Protein AF-A0A497LI64-F1 (afdb_monomer)

Solvent-accessible surface area (backbone atoms only — not comparable to full-atom values): 4242 Å² total; per-residue (Å²): 129,86,78,88,44,71,67,59,54,48,52,52,54,50,53,52,52,56,53,49,51,56,50,51,54,50,51,50,50,53,55,60,69,72,48,82,88,71,89,74,53,74,67,56,53,49,50,52,54,50,52,55,51,34,46,75,73,63,64,68,80,60,72,81,77,66,77,120

Radius of gyration: 20.19 Å; Cα contacts (8 Å, |Δi|>4): 6; chains: 1; bounding box: 33×36×62 Å

Sequence (68 aa):
MSKVTLETIYEEVKSISDRLRLFEDLIEEIIVRDLPRVKLGEKEIKAIRVAIQEMKKGNYVKLEALET

Nearest PDB structures (foldseek):
  7oq4-assembly1_C  TM=3.989E-01  e=6.021E+00  Sulfolobus acidocaldarius DSM 639

Mean predicted aligned error: 10.13 Å

Foldseek 3Di:
DPPDDPVNVVVVVVVVVVVVVVVVVVVVVVVVVPDDPDDDDPVRVVVVVVVVVCVVVVNDDDPVVVPD

Secondary structure (DSSP, 8-state):
-----HHHHHHHHHHHHHHHHHHHHHHHHHHHHHS------HHHHHHHHHHHHHHHTT----GGGT--

pLDDT: mean 86.54, std 9.51, range [46.66, 96.62]

Structure (mmCIF, N/CA/C/O backbone):
data_AF-A0A497LI64-F1
#
_entry.id   AF-A0A497LI64-F1
#
loop_
_atom_site.group_PDB
_atom_site.id
_atom_site.type_symbol
_atom_site.label_atom_id
_atom_site.label_alt_id
_atom_site.label_comp_id
_atom_site.label_asym_id
_atom_site.label_entity_id
_atom_site.label_seq_id
_atom_site.pdbx_PDB_ins_code
_atom_site.Cartn_x
_atom_site.Cartn_y
_atom_site.Cartn_z
_atom_site.occupancy
_atom_site.B_iso_or_equiv
_atom_site.auth_seq_id
_atom_site.auth_comp_id
_atom_site.auth_asym_id
_atom_site.auth_atom_id
_atom_site.pdbx_PDB_model_num
ATOM 1 N N . MET A 1 1 ? 10.411 9.097 -39.554 1.00 46.66 1 MET A N 1
ATOM 2 C CA . MET A 1 1 ? 9.956 8.084 -38.579 1.00 46.66 1 MET A CA 1
ATOM 3 C C . MET A 1 1 ? 10.817 8.253 -37.344 1.00 46.66 1 MET A C 1
ATOM 5 O O . MET A 1 1 ? 12.033 8.181 -37.490 1.00 46.66 1 MET A O 1
ATOM 9 N N . SER A 1 2 ? 10.244 8.590 -36.185 1.00 66.44 2 SER A N 1
ATOM 10 C CA . SER A 1 2 ? 11.034 8.608 -34.950 1.00 66.44 2 SER A CA 1
ATOM 11 C C . SER A 1 2 ? 11.530 7.186 -34.697 1.00 66.44 2 SER A C 1
ATOM 13 O O . SER A 1 2 ? 10.780 6.217 -34.814 1.00 66.44 2 SER A O 1
ATOM 15 N N . LYS A 1 3 ? 12.834 7.046 -34.470 1.00 76.38 3 LYS A N 1
ATOM 16 C CA . LYS A 1 3 ? 13.449 5.748 -34.227 1.00 76.38 3 LYS A CA 1
ATOM 17 C C . LYS A 1 3 ? 13.041 5.331 -32.819 1.00 76.38 3 LYS A C 1
ATOM 19 O O . LYS A 1 3 ? 13.447 5.982 -31.865 1.00 76.38 3 LYS A O 1
ATOM 24 N N . VAL A 1 4 ? 12.204 4.304 -32.702 1.00 80.56 4 VAL A N 1
ATOM 25 C CA . VAL A 1 4 ? 11.855 3.720 -31.403 1.00 80.56 4 VAL A CA 1
ATOM 26 C C . VAL A 1 4 ? 13.143 3.189 -30.780 1.00 80.56 4 VAL A C 1
ATOM 28 O O . VAL A 1 4 ? 13.829 2.367 -31.392 1.00 80.56 4 VAL A O 1
ATOM 31 N N . THR A 1 5 ? 13.498 3.695 -29.602 1.00 92.56 5 THR A N 1
ATOM 32 C CA . THR A 1 5 ? 14.671 3.243 -28.848 1.00 92.56 5 THR A CA 1
ATOM 33 C C . THR A 1 5 ? 14.247 2.488 -27.590 1.00 92.56 5 THR A C 1
ATOM 35 O O . THR A 1 5 ? 13.095 2.574 -27.159 1.00 92.56 5 THR A O 1
ATOM 38 N N . LEU A 1 6 ? 15.180 1.744 -26.990 1.00 92.62 6 LEU A N 1
ATOM 39 C CA . LEU A 1 6 ? 14.955 1.044 -25.721 1.00 92.62 6 LEU A CA 1
ATOM 40 C C . LEU A 1 6 ? 14.551 2.013 -24.607 1.00 92.62 6 LEU A C 1
ATOM 42 O O . LEU A 1 6 ? 13.686 1.687 -23.803 1.00 92.62 6 LEU A O 1
ATOM 46 N N . GLU A 1 7 ? 15.115 3.217 -24.604 1.00 93.44 7 GLU A N 1
ATOM 47 C CA . GLU A 1 7 ? 14.779 4.281 -23.658 1.00 93.44 7 GLU A CA 1
ATOM 48 C C . GLU A 1 7 ? 13.324 4.728 -23.827 1.00 93.44 7 GLU A C 1
ATOM 50 O O . GLU A 1 7 ? 12.621 4.907 -22.840 1.00 93.44 7 GLU A O 1
ATOM 55 N N . THR A 1 8 ? 12.840 4.832 -25.070 1.00 92.31 8 THR A N 1
ATOM 56 C CA . THR A 1 8 ? 11.433 5.182 -25.334 1.00 92.31 8 THR A CA 1
ATOM 57 C C . THR A 1 8 ? 10.491 4.092 -24.816 1.00 92.31 8 THR A C 1
ATOM 59 O O . THR A 1 8 ? 9.476 4.395 -24.202 1.00 92.31 8 THR A O 1
ATOM 62 N N . ILE A 1 9 ? 10.842 2.817 -25.012 1.00 92.56 9 ILE A N 1
ATOM 63 C CA . ILE A 1 9 ? 10.057 1.686 -24.490 1.00 92.56 9 ILE A CA 1
ATOM 64 C C . ILE A 1 9 ? 10.079 1.678 -22.956 1.00 92.56 9 ILE A C 1
ATOM 66 O O . ILE A 1 9 ? 9.048 1.461 -22.326 1.00 92.56 9 ILE A O 1
ATOM 70 N N . TYR A 1 10 ? 11.242 1.922 -22.352 1.00 94.56 10 TYR A N 1
ATOM 71 C CA . TYR A 1 10 ? 11.395 1.947 -20.902 1.00 94.56 10 TYR A CA 1
ATOM 72 C C . TYR A 1 10 ? 10.544 3.040 -20.247 1.00 94.56 10 TYR A C 1
ATOM 74 O O . TYR A 1 10 ? 9.846 2.758 -19.275 1.00 94.56 10 TYR A O 1
ATOM 82 N N . GLU A 1 11 ? 10.556 4.261 -20.787 1.00 95.81 11 GLU A N 1
ATOM 83 C CA . GLU A 1 11 ? 9.753 5.363 -20.244 1.00 95.81 11 GLU A CA 1
ATOM 84 C C . GLU A 1 11 ? 8.245 5.089 -20.347 1.00 95.81 11 GLU A C 1
ATOM 86 O O . GLU A 1 11 ? 7.507 5.357 -19.398 1.00 95.81 11 GLU A O 1
ATOM 91 N N . GLU A 1 12 ? 7.780 4.470 -21.435 1.00 94.94 12 GLU A N 1
ATOM 92 C CA . GLU A 1 12 ? 6.378 4.050 -21.565 1.00 94.94 12 GLU A CA 1
ATOM 93 C C . GLU A 1 12 ? 6.001 2.984 -20.526 1.00 94.94 12 GLU A C 1
ATOM 95 O O . GLU A 1 12 ? 4.984 3.105 -19.841 1.00 94.94 12 GLU A O 1
ATOM 100 N N . VAL A 1 13 ? 6.842 1.960 -20.339 1.00 96.25 13 VAL A N 1
ATOM 101 C CA . VAL A 1 13 ? 6.612 0.916 -19.324 1.00 96.25 13 VAL A CA 1
ATOM 102 C C . VAL A 1 13 ? 6.589 1.516 -17.918 1.00 96.25 13 VAL A C 1
ATOM 104 O O . VAL A 1 13 ? 5.722 1.174 -17.110 1.00 96.25 13 VAL A O 1
ATOM 107 N N . LYS A 1 14 ? 7.507 2.439 -17.627 1.00 96.44 14 LYS A N 1
ATOM 108 C CA . LYS A 1 14 ? 7.557 3.151 -16.351 1.00 96.44 14 LYS A CA 1
ATOM 109 C C . LYS A 1 14 ? 6.294 3.985 -16.130 1.00 96.44 14 LYS A C 1
ATOM 111 O O . LYS A 1 14 ? 5.683 3.880 -15.071 1.00 96.44 14 LYS A O 1
ATOM 116 N N . SER A 1 15 ? 5.847 4.726 -17.143 1.00 96.56 15 SER A N 1
ATOM 117 C CA . SER A 1 15 ? 4.604 5.502 -17.087 1.00 96.56 15 SER A CA 1
ATOM 118 C C . SER A 1 15 ? 3.382 4.617 -16.819 1.00 96.56 15 SER A C 1
ATOM 120 O O . SER A 1 15 ? 2.543 4.947 -15.979 1.00 96.56 15 SER A O 1
ATOM 122 N N . ILE A 1 16 ? 3.293 3.457 -17.477 1.00 96.62 16 ILE A N 1
ATOM 123 C CA . ILE A 1 16 ? 2.225 2.478 -17.232 1.00 96.62 16 ILE A CA 1
ATOM 124 C C . ILE A 1 16 ? 2.281 1.968 -15.789 1.00 96.62 16 ILE A C 1
ATOM 126 O O . ILE A 1 16 ? 1.248 1.932 -15.123 1.00 96.62 16 ILE A O 1
ATOM 130 N N . SER A 1 17 ? 3.468 1.619 -15.288 1.00 95.94 17 SER A N 1
ATOM 131 C CA . SER A 1 17 ? 3.654 1.180 -13.901 1.00 95.94 17 SER A CA 1
ATOM 132 C C . SER A 1 17 ? 3.195 2.242 -12.899 1.00 95.94 17 SER A C 1
ATOM 134 O O . SER A 1 17 ? 2.517 1.915 -11.926 1.00 95.94 17 SER A O 1
ATOM 136 N N . ASP A 1 18 ? 3.531 3.509 -13.126 1.00 95.69 18 ASP A N 1
ATOM 137 C CA . ASP A 1 18 ? 3.124 4.601 -12.239 1.00 95.69 18 ASP A CA 1
ATOM 138 C C . ASP A 1 18 ? 1.600 4.799 -12.259 1.00 95.69 18 ASP A C 1
ATOM 140 O O . ASP A 1 18 ? 0.980 4.986 -11.212 1.00 95.69 18 ASP A O 1
ATOM 144 N N . ARG A 1 19 ? 0.961 4.667 -13.428 1.00 96.31 19 ARG A N 1
ATOM 145 C CA . ARG A 1 19 ? -0.508 4.703 -13.539 1.00 96.31 19 ARG A CA 1
ATOM 146 C C . ARG A 1 19 ? -1.169 3.520 -12.836 1.00 96.31 19 ARG A C 1
ATOM 148 O O . ARG A 1 19 ? -2.218 3.705 -12.229 1.00 96.31 19 ARG A O 1
ATOM 155 N N . LEU A 1 20 ? -0.571 2.330 -12.889 1.00 95.62 20 LEU A N 1
ATOM 156 C CA . LEU A 1 20 ? -1.072 1.154 -12.172 1.00 95.62 20 LEU A CA 1
ATOM 157 C C . LEU A 1 20 ? -1.040 1.346 -10.654 1.00 95.62 20 LEU A C 1
ATOM 159 O O . LEU A 1 20 ? -2.009 0.980 -9.999 1.00 95.62 20 LEU A O 1
ATOM 163 N N . ARG A 1 21 ? -0.001 1.989 -10.107 1.00 93.81 21 ARG A N 1
ATOM 164 C CA . ARG A 1 21 ? 0.044 2.338 -8.674 1.00 93.81 21 ARG A CA 1
ATOM 165 C C . ARG A 1 21 ? -1.104 3.257 -8.268 1.00 93.81 21 ARG A C 1
ATOM 167 O O . ARG A 1 21 ? -1.751 3.017 -7.261 1.00 93.81 21 ARG A O 1
ATOM 174 N N . LEU A 1 22 ? -1.421 4.257 -9.092 1.00 94.25 22 LEU A N 1
ATOM 175 C CA . LEU A 1 22 ? -2.566 5.138 -8.831 1.00 94.25 22 LEU A CA 1
ATOM 176 C C . LEU A 1 22 ? -3.900 4.377 -8.835 1.00 94.25 22 LEU A C 1
ATOM 178 O O . LEU A 1 22 ? -4.806 4.714 -8.075 1.00 94.25 22 LEU A O 1
ATOM 182 N N . PHE A 1 23 ? -4.040 3.362 -9.693 1.00 94.88 23 PHE A N 1
ATOM 183 C CA . PHE A 1 23 ? -5.222 2.501 -9.677 1.00 94.88 23 PHE A CA 1
ATOM 184 C C . PHE A 1 23 ? -5.279 1.622 -8.428 1.00 94.88 23 PHE A C 1
ATOM 186 O O . PHE A 1 23 ? -6.364 1.447 -7.883 1.00 94.88 23 PHE A O 1
ATOM 193 N N . GLU A 1 24 ? -4.143 1.096 -7.974 1.00 94.00 24 GLU A N 1
ATOM 194 C CA . GLU A 1 24 ? -4.047 0.325 -6.732 1.00 94.00 24 GLU A CA 1
ATOM 195 C C . GLU A 1 24 ? -4.504 1.160 -5.528 1.00 94.00 24 GLU A C 1
ATOM 197 O O . GLU A 1 24 ? -5.414 0.736 -4.816 1.00 94.00 24 GLU A O 1
ATOM 202 N N . ASP A 1 25 ? -3.989 2.385 -5.389 1.00 92.06 25 ASP A N 1
ATOM 203 C CA . ASP A 1 25 ? -4.381 3.317 -4.323 1.00 92.06 25 ASP A CA 1
ATOM 204 C C . ASP A 1 25 ? -5.895 3.611 -4.346 1.00 92.06 25 ASP A C 1
ATOM 206 O O . ASP A 1 25 ? -6.566 3.626 -3.312 1.00 92.06 25 ASP A O 1
ATOM 210 N N . LEU A 1 26 ? -6.463 3.823 -5.540 1.00 93.75 26 LEU A N 1
ATOM 211 C CA . LEU A 1 26 ? -7.892 4.098 -5.708 1.00 93.75 26 LEU A CA 1
ATOM 212 C C . LEU A 1 26 ? -8.759 2.883 -5.353 1.00 93.75 26 LEU A C 1
ATOM 214 O O . LEU A 1 26 ? -9.819 3.036 -4.743 1.00 93.75 26 LEU A O 1
ATOM 218 N N . ILE A 1 27 ? -8.330 1.680 -5.736 1.00 91.88 27 ILE A N 1
ATOM 219 C CA . ILE A 1 27 ? -9.025 0.437 -5.387 1.00 91.88 27 ILE A CA 1
ATOM 220 C C . ILE A 1 27 ? -8.983 0.228 -3.872 1.00 91.88 27 ILE A C 1
ATOM 222 O O . ILE A 1 27 ? -10.021 -0.075 -3.282 1.00 91.88 27 ILE A O 1
ATOM 226 N N . GLU A 1 28 ? -7.827 0.432 -3.237 1.00 93.00 28 GLU A N 1
ATOM 227 C CA . GLU A 1 28 ? -7.692 0.352 -1.781 1.00 93.00 28 GLU A CA 1
ATOM 228 C C . GLU A 1 28 ? -8.644 1.334 -1.091 1.00 93.00 28 GLU A C 1
ATOM 230 O O . GLU A 1 28 ? -9.374 0.949 -0.175 1.00 93.00 28 GLU A O 1
ATOM 235 N N . GLU A 1 29 ? -8.720 2.577 -1.569 1.00 90.12 29 GLU A N 1
ATOM 236 C CA . GLU A 1 29 ? -9.624 3.574 -1.004 1.00 90.12 29 GLU A CA 1
ATOM 237 C C . GLU A 1 29 ? -11.099 3.153 -1.105 1.00 90.12 29 GLU A C 1
ATOM 239 O O . GLU A 1 29 ? -11.848 3.301 -0.135 1.00 90.12 29 GLU A O 1
ATOM 244 N N . ILE A 1 30 ? -11.527 2.612 -2.250 1.00 90.50 30 ILE A N 1
ATOM 245 C CA . ILE A 1 30 ? -12.897 2.111 -2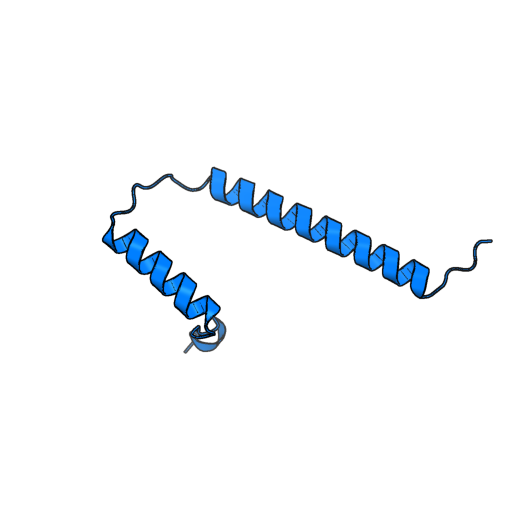.435 1.00 90.50 30 ILE A CA 1
ATOM 246 C C . ILE A 1 30 ? -13.180 0.968 -1.459 1.00 90.50 30 ILE A C 1
ATOM 248 O O . ILE A 1 30 ? -14.181 1.015 -0.743 1.00 90.50 30 ILE A O 1
ATOM 252 N N . ILE A 1 31 ? -12.278 -0.013 -1.374 1.00 87.31 31 ILE A N 1
ATOM 253 C CA . ILE A 1 31 ? -12.420 -1.151 -0.459 1.00 87.31 31 ILE A CA 1
ATOM 254 C C . ILE A 1 31 ? -12.557 -0.646 0.979 1.00 87.31 31 ILE A C 1
ATOM 256 O O . ILE A 1 31 ? -13.499 -1.021 1.673 1.00 87.31 31 ILE A O 1
ATOM 260 N N . VAL A 1 32 ? -11.665 0.243 1.423 1.00 85.75 32 VAL A N 1
ATOM 261 C CA . VAL A 1 32 ? -11.668 0.782 2.792 1.00 85.75 32 VAL A CA 1
ATOM 262 C C . VAL A 1 32 ? -12.935 1.586 3.092 1.00 85.75 32 VAL A C 1
ATOM 264 O O . VAL A 1 32 ? -13.432 1.539 4.220 1.00 85.75 32 VAL A O 1
ATOM 267 N N . ARG A 1 33 ? -13.482 2.316 2.114 1.00 85.25 33 ARG A N 1
ATOM 268 C CA . ARG A 1 33 ? -14.733 3.077 2.274 1.00 85.25 33 ARG A CA 1
ATOM 269 C C . ARG A 1 33 ? -15.943 2.174 2.501 1.00 85.25 33 ARG A C 1
ATOM 271 O O . ARG A 1 33 ? -16.815 2.558 3.282 1.00 85.25 33 ARG A O 1
ATOM 278 N N . ASP A 1 34 ? -15.965 1.007 1.866 1.00 82.06 34 ASP A N 1
ATOM 279 C CA . ASP A 1 34 ? -17.053 0.033 1.985 1.00 82.06 34 ASP A CA 1
ATOM 280 C C . ASP A 1 34 ? -16.918 -0.871 3.222 1.00 82.06 34 ASP A C 1
ATOM 282 O O . ASP A 1 34 ? -17.875 -1.551 3.608 1.00 82.06 34 ASP A O 1
ATOM 286 N N . LEU A 1 35 ? -15.759 -0.869 3.895 1.00 82.06 35 LEU A N 1
ATOM 287 C CA . LEU A 1 35 ? -15.578 -1.637 5.123 1.00 82.06 35 LEU A CA 1
ATOM 288 C C . LEU A 1 35 ? -16.465 -1.098 6.263 1.00 82.06 35 LEU A C 1
ATOM 290 O O . LEU A 1 35 ? -16.522 0.114 6.509 1.00 82.06 35 LEU A O 1
ATOM 294 N N . PRO A 1 36 ? -17.112 -1.988 7.044 1.00 77.69 36 PRO A N 1
ATOM 295 C CA . PRO A 1 36 ? -17.859 -1.588 8.225 1.00 77.69 36 PRO A CA 1
ATOM 296 C C . PRO A 1 36 ? -16.970 -0.806 9.192 1.00 77.69 36 PRO A C 1
ATOM 298 O O . PRO A 1 36 ? -15.943 -1.299 9.664 1.00 77.69 36 PRO A O 1
ATOM 301 N N . ARG A 1 37 ? -17.392 0.412 9.544 1.00 77.50 37 ARG A N 1
ATOM 302 C CA . ARG A 1 37 ? -16.725 1.207 10.581 1.00 77.50 37 ARG A CA 1
ATOM 303 C C . ARG A 1 37 ? -17.025 0.608 11.951 1.00 77.50 37 ARG A C 1
ATOM 305 O O . ARG A 1 37 ? -17.970 1.008 12.628 1.00 77.50 37 ARG A O 1
ATOM 312 N N . VAL A 1 38 ? -16.218 -0.365 12.352 1.00 81.62 38 VAL A N 1
ATOM 313 C CA . VAL A 1 38 ? -16.272 -0.965 13.685 1.00 81.62 38 VAL A CA 1
ATOM 314 C C . VAL A 1 38 ? -15.453 -0.133 14.669 1.00 81.62 38 VAL A C 1
ATOM 316 O O . VAL A 1 38 ? -14.336 0.295 14.376 1.00 81.62 38 VAL A O 1
ATOM 319 N N . LYS A 1 39 ? -16.007 0.123 15.859 1.00 77.62 39 LYS A N 1
ATOM 320 C CA . LYS A 1 39 ? -15.224 0.695 16.958 1.00 77.62 39 LYS A CA 1
ATOM 321 C C . LYS A 1 39 ? -14.306 -0.394 17.499 1.00 77.62 39 LYS A C 1
ATOM 323 O O . LYS A 1 39 ? -14.776 -1.302 18.172 1.00 77.62 39 LYS A O 1
ATOM 328 N N . LEU A 1 40 ? -13.017 -0.278 17.208 1.00 83.56 40 LEU A N 1
ATOM 329 C CA . LEU A 1 40 ? -11.991 -1.120 17.812 1.00 83.56 40 LEU A CA 1
ATOM 330 C C . LEU A 1 40 ? -11.682 -0.625 19.228 1.00 83.56 40 LEU A C 1
ATOM 332 O O . LEU A 1 40 ? -11.570 0.582 19.464 1.00 83.56 40 LEU A O 1
ATOM 336 N N . GLY A 1 41 ? -11.521 -1.551 20.168 1.00 90.62 41 GLY A N 1
ATOM 337 C CA . GLY A 1 41 ? -11.030 -1.252 21.507 1.00 90.62 41 GLY A CA 1
ATOM 338 C C . GLY A 1 41 ? -9.532 -0.931 21.515 1.00 90.62 41 GLY A C 1
ATOM 339 O O . GLY A 1 41 ? -8.783 -1.291 20.606 1.00 90.62 41 GLY A O 1
ATOM 340 N N . GLU A 1 42 ? -9.048 -0.305 22.590 1.00 89.12 42 GLU A N 1
ATOM 341 C CA . GLU A 1 42 ? -7.629 0.071 22.725 1.00 89.12 42 GLU A CA 1
ATOM 342 C C . GLU A 1 42 ? -6.673 -1.126 22.598 1.00 89.12 42 GLU A C 1
ATOM 344 O O . GLU A 1 42 ? -5.593 -1.011 22.015 1.00 89.12 42 GLU A O 1
ATOM 349 N N . LYS A 1 43 ? -7.078 -2.296 23.113 1.00 89.38 43 LYS A N 1
ATOM 350 C CA . LYS A 1 43 ? -6.293 -3.537 23.024 1.00 89.38 43 LYS A CA 1
ATOM 351 C C . LYS A 1 43 ? -6.152 -4.026 21.583 1.00 89.38 43 LYS A C 1
ATOM 353 O O . LYS A 1 43 ? -5.057 -4.417 21.190 1.00 89.38 43 LYS A O 1
ATOM 358 N N . GLU A 1 44 ? -7.228 -3.973 20.805 1.00 86.81 44 GLU A N 1
ATOM 359 C CA . GLU A 1 44 ? -7.247 -4.404 19.403 1.00 86.81 44 GLU A CA 1
ATOM 360 C C . GLU A 1 44 ? -6.414 -3.453 18.541 1.00 86.81 44 GLU A C 1
ATOM 362 O O . GLU A 1 44 ? -5.560 -3.895 17.775 1.00 86.81 44 GLU A O 1
ATOM 367 N N . ILE A 1 45 ? -6.555 -2.140 18.755 1.00 89.38 45 ILE A N 1
ATOM 368 C CA . ILE A 1 45 ? -5.721 -1.124 18.097 1.00 89.38 45 ILE A CA 1
ATOM 369 C C . ILE A 1 45 ? -4.239 -1.353 18.418 1.00 89.38 45 ILE A C 1
ATOM 371 O O . ILE A 1 45 ? -3.387 -1.277 17.529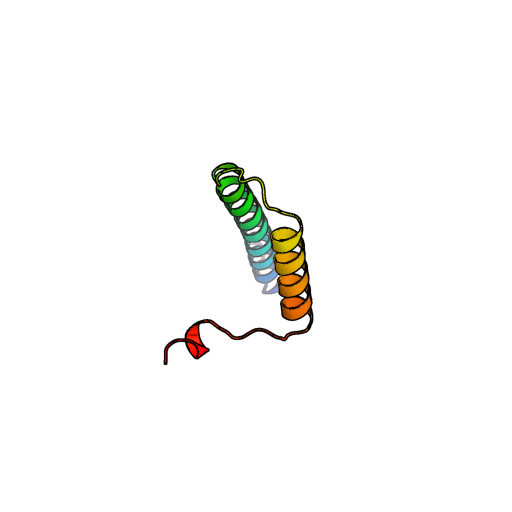 1.00 89.38 45 ILE A O 1
ATOM 375 N N . LYS A 1 46 ? -3.906 -1.645 19.681 1.00 91.94 46 LYS A N 1
ATOM 376 C CA . LYS A 1 46 ? -2.528 -1.938 20.092 1.00 91.94 46 LYS A CA 1
ATOM 377 C C . LYS A 1 46 ? -1.997 -3.202 19.414 1.00 91.94 46 LYS A C 1
ATOM 379 O O . LYS A 1 46 ? -0.862 -3.183 18.946 1.00 91.94 46 LYS A O 1
ATOM 384 N N . ALA A 1 47 ? -2.801 -4.261 19.325 1.00 89.00 47 ALA A N 1
ATOM 385 C CA . ALA A 1 47 ? -2.422 -5.501 18.651 1.00 89.00 47 ALA A CA 1
ATOM 386 C C . ALA A 1 47 ? -2.139 -5.273 17.158 1.00 89.00 47 ALA A C 1
ATOM 388 O O . ALA A 1 47 ? -1.083 -5.678 16.676 1.00 89.00 47 ALA A O 1
ATOM 389 N N . ILE A 1 48 ? -3.009 -4.535 16.460 1.00 89.12 48 ILE A N 1
ATOM 390 C CA . ILE A 1 48 ? -2.812 -4.163 15.050 1.00 89.12 48 ILE A CA 1
ATOM 391 C C . ILE A 1 48 ? -1.515 -3.363 14.876 1.00 89.12 48 ILE A C 1
ATOM 393 O O . ILE A 1 48 ? -0.706 -3.666 14.002 1.00 89.12 48 ILE A O 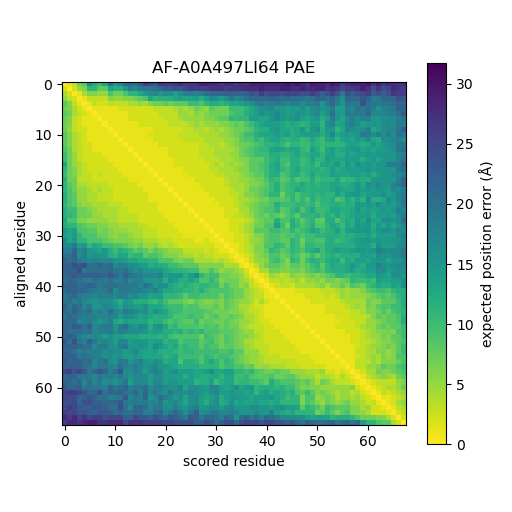1
ATOM 397 N N . ARG A 1 49 ? -1.260 -2.369 15.739 1.00 90.25 49 ARG A N 1
ATOM 398 C CA . ARG A 1 49 ? -0.017 -1.577 15.685 1.00 90.25 49 ARG A CA 1
ATOM 399 C C . ARG A 1 49 ? 1.229 -2.436 15.869 1.00 90.25 49 ARG A C 1
ATOM 401 O O . ARG A 1 49 ? 2.210 -2.223 15.162 1.00 90.25 49 ARG A O 1
ATOM 408 N N . VAL A 1 50 ? 1.203 -3.379 16.810 1.00 92.00 50 VAL A N 1
ATOM 409 C CA . VAL A 1 50 ? 2.317 -4.310 17.035 1.00 92.00 50 VAL A CA 1
ATOM 410 C C . VAL A 1 50 ? 2.520 -5.199 15.810 1.00 92.00 50 VAL A C 1
ATOM 412 O O . VAL A 1 50 ? 3.644 -5.291 15.330 1.00 92.00 50 VAL A O 1
ATOM 415 N N . ALA A 1 51 ? 1.450 -5.766 15.249 1.00 87.50 51 ALA A N 1
ATOM 416 C CA . ALA A 1 51 ? 1.527 -6.593 14.046 1.00 87.50 51 ALA A CA 1
ATOM 417 C C . ALA A 1 51 ? 2.158 -5.835 12.864 1.00 87.50 51 ALA A C 1
ATOM 419 O O . ALA A 1 51 ? 3.074 -6.344 12.226 1.00 87.50 51 ALA A O 1
ATOM 420 N N . ILE A 1 52 ? 1.762 -4.576 12.637 1.00 89.62 52 ILE A N 1
ATOM 421 C CA . ILE A 1 52 ? 2.359 -3.719 11.597 1.00 89.62 52 ILE A CA 1
ATOM 422 C C . ILE A 1 52 ? 3.862 -3.504 11.838 1.00 89.62 52 ILE A C 1
ATOM 424 O O . ILE A 1 52 ? 4.648 -3.500 10.891 1.00 89.62 52 ILE A O 1
ATOM 428 N N . GLN A 1 53 ? 4.284 -3.302 13.090 1.00 90.56 53 GLN A N 1
ATOM 429 C CA . GLN A 1 53 ? 5.702 -3.122 13.421 1.00 90.56 53 GLN A CA 1
ATOM 430 C C . GLN A 1 53 ? 6.515 -4.394 13.179 1.00 90.56 53 GLN A C 1
ATOM 432 O O . GLN A 1 53 ? 7.610 -4.317 12.628 1.00 90.56 53 GLN A O 1
ATOM 437 N N . GLU A 1 54 ? 5.982 -5.556 13.544 1.00 88.31 54 GLU A N 1
ATOM 438 C CA . GLU A 1 54 ? 6.646 -6.839 13.311 1.00 88.31 54 GLU A CA 1
ATOM 439 C C . GLU A 1 54 ? 6.746 -7.159 11.812 1.00 88.31 54 GLU A C 1
ATOM 441 O O . GLU A 1 54 ? 7.828 -7.510 11.342 1.00 88.31 54 GLU A O 1
ATOM 446 N N . MET A 1 55 ? 5.697 -6.887 11.026 1.00 84.00 55 MET A N 1
ATOM 447 C CA . MET A 1 55 ? 5.759 -6.981 9.561 1.00 84.00 55 MET A CA 1
ATOM 448 C C . MET A 1 55 ? 6.867 -6.097 8.974 1.00 84.00 55 MET A C 1
ATOM 450 O O . MET A 1 55 ? 7.665 -6.566 8.164 1.00 84.00 55 MET A O 1
ATOM 454 N N . LYS A 1 56 ? 6.975 -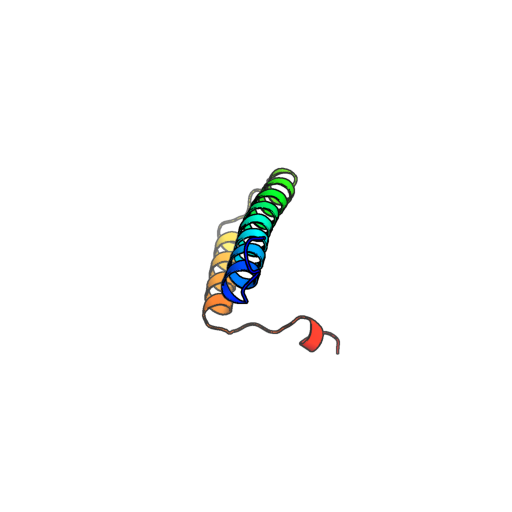4.835 9.417 1.00 81.38 56 LYS A N 1
ATOM 455 C CA . LYS A 1 56 ? 8.030 -3.906 8.965 1.00 81.38 56 LYS A CA 1
ATOM 456 C C . LYS A 1 56 ? 9.442 -4.368 9.329 1.00 81.38 56 LYS A C 1
ATOM 458 O O . LYS A 1 56 ? 10.380 -4.050 8.606 1.00 81.38 56 LYS A O 1
ATOM 463 N N . LYS A 1 57 ? 9.600 -5.109 10.428 1.00 90.81 57 LYS A N 1
ATOM 464 C CA . LYS A 1 57 ? 10.878 -5.716 10.837 1.00 90.81 57 LYS A CA 1
ATOM 465 C C . LYS A 1 57 ? 11.213 -7.001 10.072 1.00 90.81 57 LYS A C 1
ATOM 467 O O . LYS A 1 57 ? 12.299 -7.534 10.264 1.00 90.81 57 LYS A O 1
ATOM 472 N N . GLY A 1 58 ? 10.310 -7.497 9.226 1.00 86.19 58 GLY A N 1
ATOM 473 C CA . GLY A 1 58 ? 10.478 -8.769 8.522 1.00 86.19 58 GLY A CA 1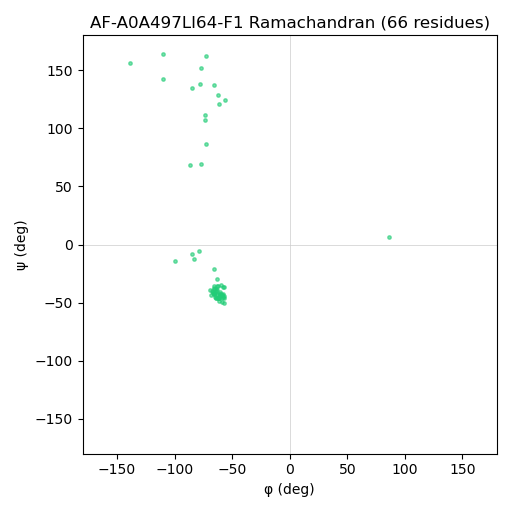
ATOM 474 C C . GLY A 1 58 ? 10.004 -9.991 9.311 1.00 86.19 58 GLY A C 1
ATOM 475 O O . GLY A 1 58 ? 10.174 -11.113 8.845 1.00 86.19 58 GLY A O 1
ATOM 476 N N . ASN A 1 59 ? 9.382 -9.793 10.476 1.00 82.62 59 ASN A N 1
ATOM 477 C CA . ASN A 1 59 ? 8.838 -10.862 11.310 1.00 82.62 59 ASN A CA 1
ATOM 478 C C . ASN A 1 59 ? 7.413 -11.204 10.854 1.00 82.62 59 ASN A C 1
ATOM 480 O O . ASN A 1 59 ? 6.431 -10.910 11.535 1.00 82.62 59 ASN A O 1
ATOM 484 N N . TYR A 1 60 ? 7.301 -11.790 9.665 1.00 82.06 60 TYR A N 1
ATOM 485 C CA . TYR A 1 60 ? 6.046 -12.277 9.100 1.00 82.06 60 TYR A CA 1
ATOM 486 C C . TYR A 1 60 ? 6.261 -13.630 8.423 1.00 82.06 60 TYR A C 1
ATOM 488 O O . TYR A 1 60 ? 7.365 -13.971 8.001 1.00 82.06 60 TYR A O 1
ATOM 496 N N . VAL A 1 61 ? 5.185 -14.398 8.306 1.00 76.75 61 VAL A N 1
ATOM 497 C CA . VAL A 1 61 ? 5.154 -15.632 7.521 1.00 76.75 61 VAL A CA 1
ATOM 498 C C . VAL A 1 61 ? 4.285 -15.399 6.297 1.00 76.75 61 VAL A C 1
ATOM 500 O O . VAL A 1 61 ? 3.290 -14.675 6.367 1.00 76.75 61 VAL A O 1
ATOM 503 N N . LYS A 1 62 ? 4.685 -15.964 5.158 1.00 80.12 62 LYS A N 1
ATOM 504 C CA . LYS A 1 62 ? 3.850 -15.924 3.958 1.00 80.12 62 LYS A CA 1
ATOM 505 C C . LYS A 1 62 ? 2.720 -16.944 4.082 1.00 80.12 62 LYS A C 1
ATOM 507 O O . LYS A 1 62 ? 2.881 -17.955 4.763 1.00 80.12 62 LYS 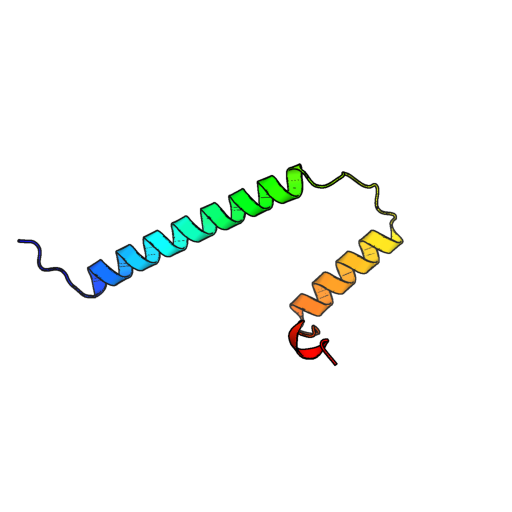A O 1
ATOM 512 N N . LEU A 1 63 ? 1.596 -16.681 3.423 1.00 76.12 63 LEU A N 1
ATOM 513 C CA . LEU A 1 63 ? 0.412 -17.542 3.486 1.00 76.12 63 LEU A CA 1
ATOM 514 C C . LEU A 1 63 ? 0.707 -18.966 2.996 1.00 76.12 63 LEU A C 1
ATOM 516 O O . LEU A 1 63 ? 0.233 -19.921 3.597 1.00 76.12 63 LEU A O 1
ATOM 520 N N . GLU A 1 64 ? 1.577 -19.123 2.001 1.00 80.06 64 GLU A N 1
ATOM 521 C CA . GLU A 1 64 ? 1.981 -20.425 1.456 1.00 80.06 64 GLU A CA 1
ATOM 522 C C . GLU A 1 64 ? 2.761 -21.278 2.472 1.00 80.06 64 GLU A C 1
ATOM 524 O O . GLU A 1 64 ? 2.834 -22.493 2.338 1.00 80.06 64 GLU A O 1
ATOM 529 N N . ALA A 1 65 ? 3.347 -20.656 3.501 1.00 76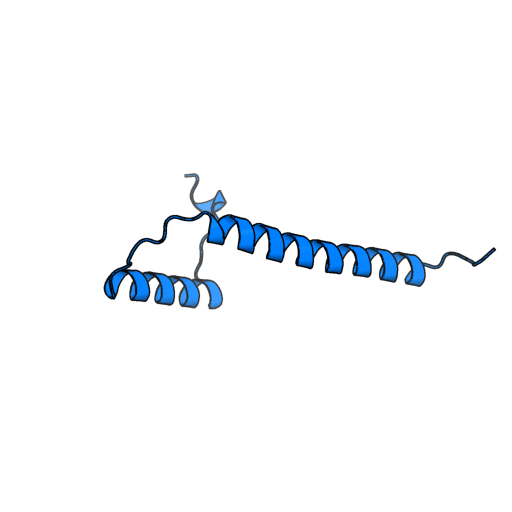.88 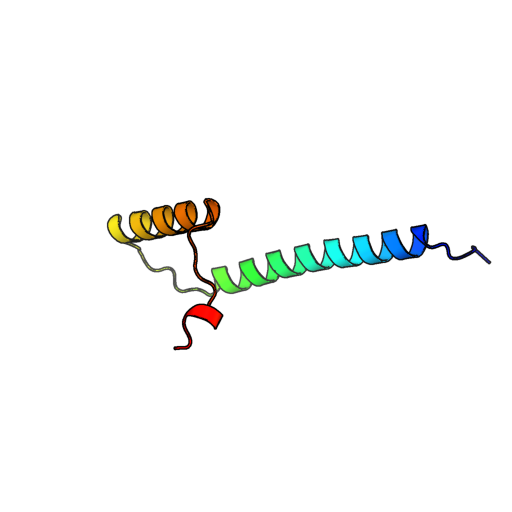65 ALA A N 1
ATOM 530 C CA . ALA A 1 65 ? 4.020 -21.360 4.592 1.00 76.88 65 ALA A CA 1
ATOM 531 C C . ALA A 1 65 ? 3.052 -21.810 5.705 1.00 76.88 65 ALA A C 1
ATOM 533 O O . ALA A 1 65 ? 3.475 -22.505 6.627 1.00 76.88 65 ALA A O 1
ATOM 534 N N . LEU A 1 66 ? 1.784 -21.384 5.648 1.00 76.94 66 LEU A N 1
ATOM 535 C CA . LEU A 1 66 ? 0.737 -21.715 6.620 1.00 76.94 66 LEU A CA 1
ATOM 536 C C . LEU A 1 66 ? -0.197 -22.839 6.142 1.00 76.94 66 LEU A C 1
ATOM 538 O O . LEU A 1 66 ? -0.913 -23.402 6.966 1.00 76.94 66 LEU A O 1
ATOM 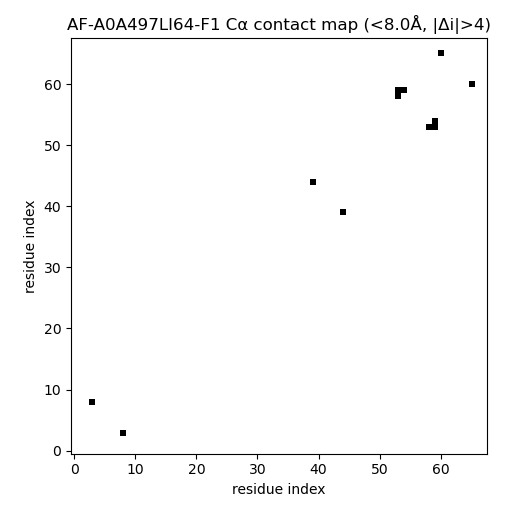542 N N . GLU A 1 67 ? -0.180 -23.192 4.852 1.00 63.62 67 GLU A N 1
ATOM 543 C CA . GLU A 1 67 ? -0.913 -24.339 4.292 1.00 63.62 67 GLU A CA 1
ATOM 544 C C . GLU A 1 67 ? -0.197 -25.664 4.621 1.00 63.62 67 GLU A C 1
ATOM 546 O O . GLU A 1 67 ? 0.393 -26.305 3.751 1.00 63.62 67 GLU A O 1
ATOM 551 N N . THR A 1 68 ? -0.208 -26.047 5.904 1.00 56.84 68 THR A N 1
ATOM 552 C CA . THR A 1 68 ? 0.264 -27.369 6.371 1.00 56.84 68 THR A CA 1
ATOM 553 C C . THR A 1 68 ? -0.879 -28.365 6.470 1.00 56.84 68 THR A C 1
ATOM 555 O O . THR A 1 68 ? -1.974 -27.953 6.917 1.00 56.84 68 THR A O 1
#